Protein AF-A0A3R5Q2E9-F1 (afdb_monomer_lite)

InterPro domains:
  IPR008979 Galactose-binding-like domain superfamily [SSF49785] (44-110)

Secondary structure (DSSP, 8-state):
-HHHHHHHHHHHHHHHHHHHHHHHHHHHTTSSS-SS-SS------STT-EEEES--SSSSGGG-GGGGSSS-TT------S-SS--EEEE-SS-------------SS----

Organism: Mytilus galloprovincialis (NCBI:txid29158)

pLDDT: mean 82.51, std 17.8, range [41.72, 98.62]

Radius of gyration: 20.81 Å; chains: 1; bounding box: 46×51×49 Å

Foldseek 3Di:
DVVVVVVVVVVVVVVVVVVVVVVVVVVPPPPPPDPDDPDPPPDDQQAPFDKQKPAFCDPDPQAGLNQQRPPDLVGHHDHHDDDDIDMDGDSVDDDPDPDDDGRDDDPDDPDD

Sequence (112 aa):
MKEALHEFKENLTITLESLKAKNKKNYEDKDKDNANNNNRVIKEVARGKISKQSTQYSPSTHYISGNANDGNFNTISATKDEPLPFWEVDLGHEFKIKQIEIFVRRDCCGKK

Structure (mmCIF, N/CA/C/O backbone):
data_AF-A0A3R5Q2E9-F1
#
_entry.id   AF-A0A3R5Q2E9-F1
#
loop_
_atom_site.group_PDB
_atom_site.id
_atom_site.type_symbol
_atom_site.label_atom_id
_atom_site.label_alt_id
_atom_site.label_comp_id
_atom_site.label_asym_id
_atom_site.label_entity_id
_atom_site.label_seq_id
_atom_site.pdbx_PDB_ins_code
_atom_site.Cartn_x
_atom_site.Cartn_y
_atom_site.Cartn_z
_atom_site.occupancy
_atom_site.B_iso_or_equiv
_atom_site.auth_seq_id
_atom_site.auth_comp_id
_atom_site.auth_asym_id
_atom_site.auth_atom_id
_atom_site.pdbx_PDB_model_num
ATOM 1 N N . MET A 1 1 ? 17.645 36.926 28.588 1.00 62.47 1 MET A N 1
ATOM 2 C CA . MET A 1 1 ? 17.827 35.867 27.558 1.00 62.47 1 MET A CA 1
ATOM 3 C C . MET A 1 1 ? 17.335 34.486 27.994 1.00 62.47 1 MET A C 1
ATOM 5 O O . MET A 1 1 ? 16.671 33.848 27.192 1.00 62.47 1 MET A O 1
ATOM 9 N N . LYS A 1 2 ? 17.617 34.005 29.218 1.00 69.50 2 LYS A N 1
ATOM 10 C CA . LYS A 1 2 ? 17.143 32.679 29.678 1.00 69.50 2 LYS A CA 1
ATOM 11 C C . LYS A 1 2 ? 15.610 32.568 29.789 1.00 69.50 2 LYS A C 1
ATOM 13 O O . LYS A 1 2 ? 15.065 31.526 29.455 1.00 69.50 2 LYS A O 1
ATOM 18 N N . GLU A 1 3 ? 14.933 33.647 30.176 1.00 73.25 3 GLU A N 1
ATOM 19 C CA . GLU A 1 3 ? 13.466 33.694 30.321 1.00 73.25 3 GLU A CA 1
ATOM 20 C C . GLU A 1 3 ? 12.734 33.586 28.976 1.00 73.25 3 GLU A C 1
ATOM 22 O O . GLU A 1 3 ? 11.853 32.748 28.828 1.00 73.25 3 GLU A O 1
ATOM 27 N N . ALA A 1 4 ? 13.185 34.319 27.953 1.00 70.50 4 ALA A N 1
ATOM 28 C CA . ALA A 1 4 ? 12.608 34.245 26.607 1.00 70.50 4 ALA A CA 1
ATOM 29 C C . ALA A 1 4 ? 12.750 32.846 25.969 1.00 70.50 4 ALA A C 1
ATOM 31 O O . ALA A 1 4 ? 11.869 32.388 25.246 1.00 70.50 4 ALA A O 1
ATOM 32 N N . LEU A 1 5 ? 13.848 32.132 26.256 1.00 72.94 5 LEU A N 1
ATOM 33 C CA . LEU A 1 5 ? 14.041 30.758 25.779 1.00 72.94 5 LEU A CA 1
ATOM 34 C C . LEU A 1 5 ? 13.143 29.753 26.519 1.00 72.94 5 LEU A C 1
ATOM 36 O O . LEU A 1 5 ? 12.727 28.758 25.928 1.00 72.94 5 LEU A O 1
ATOM 40 N N . HIS A 1 6 ? 12.859 29.996 27.800 1.00 80.00 6 HIS A N 1
ATOM 41 C CA . HIS A 1 6 ? 11.932 29.181 28.582 1.00 80.00 6 HIS A CA 1
ATOM 42 C C . HIS A 1 6 ? 10.499 29.338 28.060 1.00 80.00 6 HIS A C 1
ATOM 44 O O . HIS A 1 6 ? 9.843 28.348 27.752 1.00 80.00 6 HIS A O 1
ATOM 50 N N . GLU A 1 7 ? 10.060 30.579 27.852 1.00 82.88 7 GLU A N 1
ATOM 51 C CA . GLU A 1 7 ? 8.740 30.897 27.301 1.00 82.88 7 GLU A CA 1
ATOM 52 C C . GLU A 1 7 ? 8.534 30.302 25.899 1.00 82.88 7 GLU A C 1
ATOM 54 O O . GLU A 1 7 ? 7.492 29.715 25.611 1.00 82.88 7 GLU A O 1
ATOM 59 N N . PHE A 1 8 ? 9.556 30.357 25.038 1.00 83.88 8 PHE A N 1
ATOM 60 C CA . PHE A 1 8 ? 9.483 29.751 23.708 1.00 83.88 8 PHE A CA 1
ATOM 61 C C . PHE A 1 8 ? 9.284 28.226 23.758 1.00 83.88 8 PHE A C 1
ATOM 63 O O . PHE A 1 8 ? 8.492 27.680 22.989 1.00 83.88 8 PHE A O 1
ATOM 70 N N . LYS A 1 9 ? 9.968 27.526 24.673 1.00 80.31 9 LYS A N 1
ATOM 71 C CA . LYS A 1 9 ? 9.830 26.068 24.838 1.00 80.31 9 LYS A CA 1
ATOM 72 C C . LYS A 1 9 ? 8.464 25.670 25.396 1.00 80.31 9 LYS A C 1
ATOM 74 O O . LYS A 1 9 ? 7.881 24.694 24.920 1.00 80.31 9 LYS A O 1
ATOM 79 N N . GLU A 1 10 ? 7.951 26.429 26.359 1.00 82.69 10 GLU A N 1
ATOM 80 C CA . GLU A 1 10 ? 6.609 26.227 26.918 1.00 82.69 10 GLU A CA 1
ATOM 81 C C . GLU A 1 10 ? 5.535 26.401 25.835 1.00 82.69 10 GLU A C 1
ATOM 83 O O . GLU A 1 10 ? 4.716 25.507 25.615 1.00 82.69 10 GLU A O 1
ATOM 88 N N . ASN A 1 11 ? 5.617 27.477 25.046 1.00 76.81 11 ASN A N 1
ATOM 89 C CA . ASN A 1 11 ? 4.679 27.735 23.949 1.00 76.81 11 ASN A CA 1
ATOM 90 C C . ASN A 1 11 ? 4.700 26.629 22.879 1.00 76.81 11 ASN A C 1
ATOM 92 O O . ASN A 1 11 ? 3.646 26.218 22.376 1.00 76.81 11 ASN A O 1
ATOM 96 N N . LEU A 1 12 ? 5.884 26.097 22.552 1.00 79.06 12 LEU A N 1
ATOM 97 C CA . LEU A 1 12 ? 6.018 24.982 21.612 1.00 79.06 12 LEU A CA 1
ATOM 98 C C . LEU A 1 12 ? 5.362 23.700 22.153 1.00 79.06 12 LEU A C 1
ATOM 100 O O . LEU A 1 12 ? 4.666 22.995 21.420 1.00 79.06 12 LEU A O 1
ATOM 104 N N . THR A 1 13 ? 5.553 23.423 23.444 1.00 80.69 13 THR A N 1
ATOM 105 C CA . THR A 1 13 ? 5.016 22.234 24.121 1.00 80.69 13 THR A CA 1
ATOM 106 C C . THR A 1 13 ? 3.491 22.284 24.189 1.00 80.69 13 THR A C 1
ATOM 108 O O . THR A 1 13 ? 2.825 21.332 23.780 1.00 80.69 13 THR A O 1
ATOM 111 N N . ILE A 1 14 ? 2.925 23.430 24.585 1.00 74.44 14 ILE A N 1
ATOM 112 C CA . ILE A 1 14 ? 1.473 23.665 24.609 1.00 74.44 14 ILE A CA 1
ATOM 113 C C . ILE A 1 14 ? 0.866 23.465 23.212 1.00 74.44 14 ILE A C 1
ATOM 115 O O . ILE A 1 14 ? -0.191 22.841 23.066 1.00 74.44 14 ILE A O 1
ATOM 119 N N . THR A 1 15 ? 1.546 23.940 22.166 1.00 78.69 15 THR A N 1
ATOM 120 C CA . THR A 1 15 ? 1.083 23.792 20.779 1.00 78.69 15 THR A CA 1
ATOM 121 C C . THR A 1 15 ? 1.049 22.324 20.346 1.00 78.69 15 THR A C 1
ATOM 123 O O . THR A 1 15 ? 0.065 21.880 19.751 1.00 78.69 15 THR A O 1
ATOM 126 N N . LEU A 1 16 ? 2.079 21.542 20.681 1.00 74.31 16 LEU A N 1
ATOM 127 C CA . LEU A 1 16 ? 2.137 20.114 20.355 1.00 74.31 16 LEU A CA 1
ATOM 128 C C . LEU A 1 16 ? 1.056 19.307 21.080 1.00 74.31 16 LEU A C 1
ATOM 130 O O . LEU A 1 16 ? 0.387 18.489 20.448 1.00 74.31 16 LEU A O 1
ATOM 134 N N . GLU A 1 17 ? 0.833 19.557 22.370 1.00 85.19 17 GLU A N 1
ATOM 135 C CA . GLU A 1 17 ? -0.235 18.889 23.127 1.00 85.19 17 GLU A CA 1
ATOM 136 C C . GLU A 1 17 ? -1.627 19.247 22.585 1.00 85.19 17 GLU A C 1
ATOM 138 O O . GLU A 1 17 ? -2.487 18.377 22.425 1.00 85.19 17 GLU A O 1
ATOM 143 N N . SER A 1 18 ? -1.824 20.501 22.171 1.00 70.19 18 SER A N 1
ATOM 144 C CA . SER A 1 18 ? -3.060 20.950 21.519 1.00 70.19 18 SER A CA 1
ATOM 145 C C . SER A 1 18 ? -3.308 20.246 20.178 1.00 70.19 18 SER A C 1
ATOM 147 O O . SER A 1 18 ? -4.451 19.914 19.849 1.00 70.19 18 SER A O 1
ATOM 149 N N . LEU A 1 19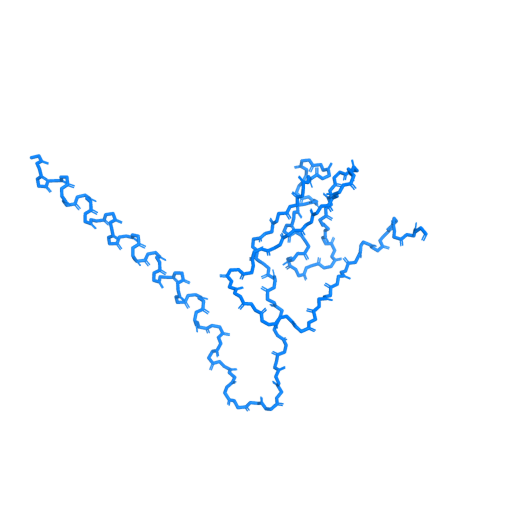 ? -2.253 19.989 19.397 1.00 71.06 19 LEU A N 1
ATOM 150 C CA . LEU A 1 19 ? -2.332 19.245 18.136 1.00 71.06 19 LEU A CA 1
ATOM 151 C C . LEU A 1 19 ? -2.615 17.753 18.369 1.00 71.06 19 LEU A C 1
ATOM 153 O O . LEU A 1 19 ? -3.469 17.183 17.685 1.00 71.06 19 LEU A O 1
ATOM 157 N N . LYS A 1 20 ? -1.983 17.133 19.375 1.00 75.38 20 LYS A N 1
ATOM 158 C CA . LYS A 1 20 ? -2.275 15.749 19.787 1.00 75.38 20 LYS A CA 1
ATOM 159 C C . LYS A 1 20 ? -3.732 15.593 20.234 1.00 75.38 20 LYS A C 1
ATOM 161 O O . LYS A 1 20 ? -4.407 14.661 19.800 1.00 75.38 20 LYS A O 1
ATOM 166 N N . ALA A 1 21 ? -4.248 16.527 21.035 1.00 69.88 21 ALA A N 1
ATOM 167 C CA . ALA A 1 21 ? -5.629 16.503 21.518 1.00 69.88 21 ALA A CA 1
ATOM 168 C C . ALA A 1 21 ? -6.661 16.685 20.389 1.00 69.88 21 ALA A C 1
ATOM 170 O O . ALA A 1 21 ? -7.679 15.989 20.366 1.00 69.88 21 ALA A O 1
ATOM 171 N N . LYS A 1 22 ? -6.394 17.576 19.423 1.00 64.31 22 LYS A N 1
ATOM 172 C CA . LYS A 1 22 ? -7.241 17.746 18.228 1.00 64.31 22 LYS A CA 1
ATOM 173 C C . LYS A 1 22 ? -7.272 16.480 17.367 1.00 64.31 22 LYS A C 1
ATOM 175 O O . LYS A 1 22 ? -8.348 16.066 16.941 1.00 64.31 22 LYS A O 1
ATOM 180 N N . ASN A 1 23 ? -6.128 15.821 17.180 1.00 60.81 23 ASN A N 1
ATOM 181 C CA . ASN A 1 23 ? -6.064 14.553 16.449 1.00 60.81 23 ASN A CA 1
ATOM 182 C C . ASN A 1 23 ? -6.775 13.408 17.189 1.00 60.81 23 ASN A C 1
ATOM 184 O O . ASN A 1 23 ? -7.440 12.598 16.547 1.00 60.81 23 ASN A O 1
ATOM 188 N N . LYS A 1 24 ? -6.708 13.377 18.526 1.00 60.97 24 LYS A N 1
ATOM 189 C CA . LYS A 1 24 ? -7.420 12.396 19.358 1.00 60.97 24 LYS A CA 1
ATOM 190 C C . LYS A 1 24 ? -8.944 12.553 19.272 1.00 60.97 24 LYS A C 1
ATOM 192 O O . LYS A 1 24 ? -9.641 11.567 19.052 1.00 60.97 24 LYS A O 1
ATOM 197 N N . LYS A 1 25 ? -9.467 13.785 19.342 1.00 53.69 25 LYS A N 1
ATOM 198 C CA . LYS A 1 25 ? -10.914 14.044 19.190 1.00 53.69 25 LYS A CA 1
ATOM 199 C C . LYS A 1 25 ? -11.455 13.651 17.811 1.00 53.69 25 LYS A C 1
ATOM 201 O O . LYS A 1 25 ? -1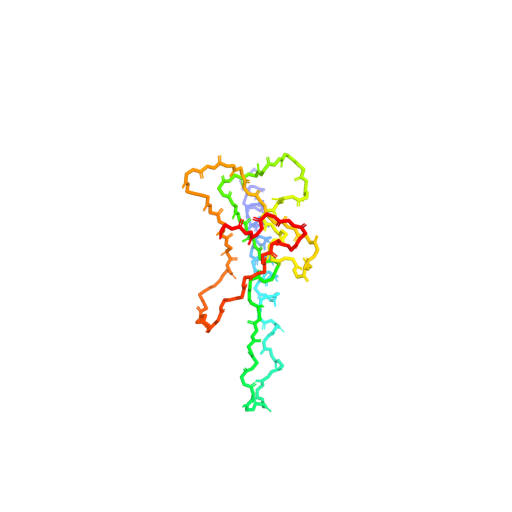2.538 13.084 17.732 1.00 53.69 25 LYS A O 1
ATOM 206 N N . ASN A 1 26 ? -10.683 13.861 16.741 1.00 50.41 26 ASN A N 1
ATOM 207 C CA . ASN A 1 26 ? -11.063 13.406 15.396 1.00 50.41 26 ASN A CA 1
ATOM 208 C C . ASN A 1 26 ? -11.142 11.871 15.269 1.00 50.41 26 ASN A C 1
ATOM 210 O O . ASN A 1 26 ? -11.800 11.373 14.352 1.00 50.41 26 ASN A O 1
ATOM 214 N N . TYR A 1 27 ? -10.487 11.132 16.170 1.00 41.72 27 TYR A N 1
ATOM 215 C CA . TYR A 1 27 ? -10.526 9.671 16.227 1.00 41.72 27 TYR A CA 1
ATOM 216 C C . TYR A 1 27 ? -11.655 9.135 17.119 1.00 41.72 27 TYR A C 1
ATOM 218 O O . TYR A 1 27 ? -12.288 8.149 16.755 1.00 41.72 27 TYR A O 1
ATOM 226 N N . GLU A 1 28 ? -11.942 9.788 18.249 1.00 48.81 28 GLU A N 1
ATOM 227 C CA . GLU A 1 28 ? -12.905 9.301 19.252 1.00 48.81 28 GLU A CA 1
ATOM 228 C C . GLU A 1 28 ? -14.382 9.643 18.951 1.00 48.81 28 GLU A C 1
ATOM 230 O O . GLU A 1 28 ? -15.274 9.001 19.505 1.00 48.81 28 GLU A O 1
ATOM 235 N N . ASP A 1 29 ? -14.685 10.600 18.063 1.00 49.12 29 ASP A N 1
ATOM 236 C CA . ASP A 1 29 ? -16.080 10.998 17.767 1.00 49.12 29 ASP A CA 1
ATOM 237 C C . ASP A 1 29 ? -16.764 10.217 16.626 1.00 49.12 29 ASP A C 1
ATOM 239 O O . ASP A 1 29 ? -17.952 10.412 16.388 1.00 49.12 29 ASP A O 1
ATOM 243 N N . LYS A 1 30 ? -16.086 9.282 15.940 1.00 48.97 30 LYS A N 1
ATOM 244 C CA . LYS A 1 30 ? -16.715 8.480 14.859 1.00 48.97 30 LYS A CA 1
ATOM 245 C C . LYS A 1 30 ? -17.377 7.171 15.311 1.00 48.97 30 LYS A C 1
ATOM 247 O O . LYS A 1 30 ? -17.864 6.438 14.451 1.00 48.97 30 LYS A O 1
ATOM 252 N N . ASP A 1 31 ? -17.394 6.882 16.613 1.00 53.38 31 ASP A N 1
ATOM 253 C CA . ASP A 1 31 ? -17.920 5.623 17.170 1.00 53.38 31 ASP A CA 1
ATOM 254 C C . ASP A 1 31 ? -19.029 5.823 18.235 1.00 53.38 31 ASP A C 1
ATOM 256 O O . ASP A 1 31 ? -19.447 4.857 18.871 1.00 53.38 31 ASP A O 1
ATOM 260 N N . LYS A 1 32 ? -19.556 7.046 18.430 1.00 48.00 32 LYS A N 1
ATOM 261 C CA . LYS A 1 32 ? -20.617 7.315 19.432 1.00 48.00 32 LYS A CA 1
ATOM 262 C C . LYS A 1 32 ? -22.052 7.030 18.970 1.00 48.00 32 LYS A C 1
ATOM 264 O O . LYS A 1 32 ? -22.946 6.978 19.810 1.00 48.00 32 LYS A O 1
ATOM 269 N N . ASP A 1 33 ? -22.262 6.724 17.692 1.00 44.91 33 ASP A N 1
ATOM 270 C CA . ASP A 1 33 ? -23.592 6.453 17.133 1.00 44.91 33 ASP A CA 1
ATOM 271 C C . ASP A 1 33 ? -23.836 4.956 16.868 1.00 44.91 33 ASP A C 1
ATOM 273 O O . ASP A 1 33 ? -24.273 4.597 15.780 1.00 44.91 33 ASP A O 1
ATOM 277 N N . ASN A 1 34 ? -23.547 4.038 17.805 1.00 47.22 34 ASN A N 1
ATOM 278 C CA . ASN A 1 34 ? -24.111 2.679 17.690 1.00 47.22 34 ASN A CA 1
ATOM 279 C C . ASN A 1 34 ? -24.119 1.843 18.983 1.00 47.22 34 ASN A C 1
ATOM 281 O O . ASN A 1 34 ? -23.573 0.741 19.024 1.00 47.22 34 ASN A O 1
ATOM 285 N N . ALA A 1 35 ? -24.752 2.331 20.050 1.00 44.72 35 ALA A N 1
ATOM 286 C CA . ALA A 1 35 ? -24.936 1.518 21.256 1.00 44.72 35 ALA A CA 1
ATOM 287 C C . ALA A 1 35 ? -26.170 0.588 21.209 1.00 44.72 35 ALA A C 1
ATOM 289 O O . ALA A 1 35 ? -26.313 -0.227 22.109 1.00 44.72 35 ALA A O 1
ATOM 290 N N . ASN A 1 36 ? -27.044 0.659 20.190 1.00 48.28 36 ASN A N 1
ATOM 291 C CA . ASN A 1 36 ? -28.336 -0.054 20.186 1.00 48.28 36 ASN A CA 1
ATOM 292 C C . ASN A 1 36 ? -28.757 -0.626 18.816 1.00 48.28 36 ASN A C 1
ATOM 294 O O . ASN A 1 36 ? -29.909 -0.487 18.417 1.00 48.28 36 ASN A O 1
ATOM 298 N N . ASN A 1 37 ? -27.871 -1.314 18.094 1.00 44.59 37 ASN A N 1
ATOM 299 C CA . ASN A 1 37 ? -28.311 -2.214 17.024 1.00 44.59 37 ASN A CA 1
ATOM 300 C C . ASN A 1 37 ? -27.549 -3.537 17.077 1.00 44.59 37 ASN A C 1
ATOM 302 O O . ASN A 1 37 ? -26.330 -3.581 16.928 1.00 44.59 37 ASN A O 1
ATOM 306 N N . ASN A 1 38 ? -28.296 -4.640 17.180 1.00 46.75 38 ASN A N 1
ATOM 307 C CA . ASN A 1 38 ? -27.820 -6.028 17.070 1.00 46.75 38 ASN A CA 1
ATOM 308 C C . ASN A 1 38 ? -27.255 -6.379 15.674 1.00 46.75 38 ASN A C 1
ATOM 310 O O . ASN A 1 38 ? -27.102 -7.545 15.325 1.00 46.75 38 ASN A O 1
ATOM 314 N N . ASN A 1 39 ? -26.927 -5.369 14.873 1.00 51.00 39 ASN A N 1
ATOM 315 C CA . ASN A 1 39 ? -26.261 -5.476 13.596 1.00 51.00 39 ASN A CA 1
ATOM 316 C C . ASN A 1 39 ? -24.848 -4.919 13.788 1.00 51.00 39 ASN A C 1
ATOM 318 O O . ASN A 1 39 ? -24.648 -3.705 13.806 1.00 51.00 39 ASN A O 1
ATOM 322 N N . ARG A 1 40 ? -23.863 -5.799 14.014 1.00 61.97 40 ARG A N 1
ATOM 323 C CA . ARG A 1 40 ? -22.449 -5.401 14.095 1.00 61.97 40 ARG A CA 1
ATOM 324 C C . ARG A 1 40 ? -22.054 -4.792 12.751 1.00 61.97 40 ARG A C 1
ATOM 326 O O . ARG A 1 40 ? -21.669 -5.530 11.849 1.00 61.97 40 ARG A O 1
ATOM 333 N N . VAL A 1 41 ? -22.151 -3.470 12.636 1.00 71.88 41 VAL A N 1
ATOM 334 C CA . VAL A 1 41 ? -21.750 -2.714 11.448 1.00 71.88 41 VAL A CA 1
ATOM 335 C C . VAL A 1 41 ? -20.298 -3.070 11.142 1.00 71.88 41 VAL A C 1
ATOM 337 O O . VAL A 1 41 ? -19.396 -2.774 11.927 1.00 71.88 41 VAL A O 1
ATOM 340 N N . ILE A 1 42 ? -20.075 -3.777 10.033 1.00 80.19 42 ILE A N 1
ATOM 341 C CA . ILE A 1 42 ? -18.732 -3.969 9.492 1.00 80.19 42 ILE A CA 1
ATOM 342 C C . ILE A 1 42 ? -18.331 -2.611 8.925 1.00 80.19 42 ILE A C 1
ATOM 344 O O . ILE A 1 42 ? -18.950 -2.110 7.989 1.00 80.19 42 ILE A O 1
ATOM 348 N N . LYS A 1 43 ? -17.346 -1.986 9.564 1.00 89.56 43 LYS A N 1
ATOM 349 C CA . LYS A 1 43 ? -16.803 -0.692 9.162 1.00 89.56 43 LYS A CA 1
ATOM 350 C C . LYS A 1 43 ? -15.577 -0.941 8.303 1.00 89.56 43 LYS A C 1
ATOM 352 O O . LYS A 1 43 ? -14.694 -1.696 8.703 1.00 89.56 43 LYS A O 1
ATOM 357 N N . GLU A 1 44 ? -15.529 -0.289 7.152 1.00 94.50 44 GLU A N 1
ATOM 358 C CA . GLU A 1 44 ? -14.333 -0.275 6.321 1.00 94.50 44 GLU A CA 1
ATOM 359 C C . GLU A 1 44 ? -13.300 0.680 6.939 1.00 94.50 44 GLU A C 1
ATOM 361 O O . GLU A 1 44 ? -13.561 1.877 7.083 1.00 94.50 44 GLU A O 1
ATOM 366 N N . VAL A 1 45 ? -12.161 0.134 7.378 1.00 95.56 45 VAL A N 1
ATOM 367 C CA . VAL A 1 45 ? -11.178 0.837 8.227 1.00 95.56 45 VAL A CA 1
ATOM 368 C C . VAL A 1 45 ? -9.922 1.299 7.487 1.00 95.56 45 VAL A C 1
ATOM 370 O O . VAL A 1 45 ? -9.196 2.137 8.023 1.00 95.56 45 VAL A O 1
ATOM 373 N N . ALA A 1 46 ? -9.673 0.815 6.268 1.00 97.12 46 ALA A N 1
ATOM 374 C CA . ALA A 1 46 ? -8.542 1.219 5.436 1.00 97.12 46 ALA A CA 1
ATOM 375 C C . ALA A 1 46 ? -8.837 2.469 4.589 1.00 97.12 46 ALA A C 1
ATOM 377 O O . ALA A 1 46 ? -7.900 3.139 4.147 1.00 97.12 46 ALA A O 1
ATOM 378 N N . ARG A 1 47 ? -10.110 2.832 4.377 1.00 97.12 47 ARG A N 1
ATOM 379 C CA . ARG A 1 47 ? -10.483 3.993 3.550 1.00 97.12 47 ARG A CA 1
ATOM 380 C C . ARG A 1 47 ? -9.813 5.297 4.002 1.00 97.12 47 ARG A C 1
ATOM 382 O O . ARG A 1 47 ? -9.969 5.731 5.144 1.00 97.12 47 ARG A O 1
ATOM 389 N N . GLY A 1 48 ? -9.106 5.942 3.074 1.00 96.88 48 GLY A N 1
ATOM 390 C CA . GLY A 1 48 ? -8.422 7.226 3.253 1.00 96.88 48 GLY A CA 1
ATOM 391 C C . GLY A 1 48 ? -7.222 7.190 4.204 1.00 96.88 48 GLY A C 1
ATOM 392 O O . GLY A 1 48 ? -6.694 8.242 4.558 1.00 96.88 48 GLY A O 1
ATOM 393 N N . LYS A 1 49 ? -6.805 6.004 4.657 1.00 97.44 49 LYS A N 1
ATOM 394 C CA . LYS A 1 49 ? -5.621 5.827 5.500 1.00 97.44 49 LYS A CA 1
ATOM 395 C C . LYS A 1 49 ? -4.333 5.990 4.701 1.00 97.44 49 LYS A C 1
ATOM 397 O O . LYS A 1 49 ? -4.326 5.879 3.476 1.00 97.44 49 LYS A O 1
ATOM 402 N N . ILE A 1 50 ? -3.236 6.245 5.408 1.00 97.81 50 ILE A N 1
ATOM 403 C CA . ILE A 1 50 ? -1.921 6.382 4.783 1.00 97.81 50 ILE A CA 1
ATOM 404 C C . ILE A 1 50 ? -1.518 5.022 4.219 1.00 97.81 50 ILE A C 1
ATOM 406 O O . ILE A 1 50 ? -1.471 4.037 4.949 1.00 97.81 50 ILE A O 1
ATOM 410 N N . SER A 1 51 ? -1.210 4.981 2.929 1.00 98.31 51 SER A N 1
ATOM 411 C CA . SER A 1 51 ? -0.768 3.772 2.244 1.00 98.31 51 SER A CA 1
ATOM 412 C C . SER A 1 51 ? 0.541 3.998 1.502 1.00 98.31 51 SER A C 1
ATOM 414 O O . SER A 1 51 ? 0.876 5.119 1.101 1.00 98.31 51 SER A O 1
ATOM 416 N N . LYS A 1 52 ? 1.299 2.923 1.308 1.00 98.12 52 LYS A N 1
ATOM 417 C CA . LYS A 1 52 ? 2.564 2.900 0.572 1.00 98.12 52 LYS A CA 1
ATOM 418 C C . LYS A 1 52 ? 2.597 1.684 -0.340 1.00 98.12 52 LYS A C 1
ATOM 420 O O . LYS A 1 52 ? 1.904 0.703 -0.109 1.00 98.12 52 LYS A O 1
ATOM 425 N N . GLN A 1 53 ? 3.420 1.757 -1.373 1.00 98.62 53 GLN A N 1
ATOM 426 C CA . GLN A 1 53 ? 3.708 0.635 -2.259 1.00 98.62 53 GLN A CA 1
ATOM 427 C C . GLN A 1 53 ? 5.213 0.557 -2.506 1.00 98.62 53 GLN A C 1
ATOM 429 O O . GLN A 1 53 ? 5.898 1.576 -2.383 1.00 98.62 53 GLN A O 1
ATOM 434 N N . SER A 1 54 ? 5.714 -0.633 -2.834 1.00 98.50 54 SER A N 1
ATOM 435 C CA . SER A 1 54 ? 7.139 -0.901 -3.088 1.00 98.50 54 SER A CA 1
ATOM 436 C C . SER A 1 54 ? 7.739 0.077 -4.092 1.00 98.50 54 SER A C 1
ATOM 438 O O . SER A 1 54 ? 8.768 0.704 -3.843 1.00 98.50 54 SER A O 1
ATOM 440 N N . THR A 1 55 ? 7.050 0.248 -5.215 1.00 98.12 55 THR A N 1
ATOM 441 C CA . THR A 1 55 ? 7.391 1.196 -6.269 1.00 98.12 55 THR A CA 1
ATOM 442 C C . THR A 1 55 ? 6.128 1.808 -6.849 1.00 98.12 55 THR A C 1
ATOM 444 O O . THR A 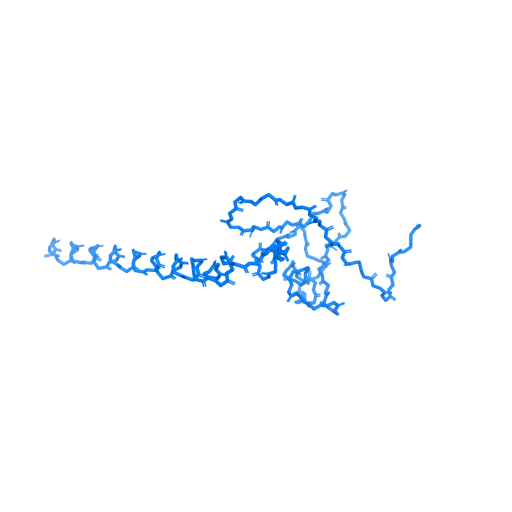1 55 ? 5.035 1.274 -6.699 1.00 98.12 55 THR A O 1
ATOM 447 N N . GLN A 1 56 ? 6.273 2.933 -7.546 1.00 97.88 56 GLN A N 1
ATOM 448 C CA . GLN A 1 56 ? 5.191 3.520 -8.328 1.00 97.88 56 GLN A CA 1
ATOM 449 C C . GLN A 1 56 ? 5.442 3.288 -9.815 1.00 97.88 56 GLN A C 1
ATOM 451 O O . GLN A 1 56 ? 6.531 3.599 -10.310 1.00 97.88 56 GLN A O 1
ATOM 456 N N . TYR A 1 57 ? 4.432 2.771 -10.521 1.00 96.69 57 TYR A N 1
ATOM 457 C CA . TYR A 1 57 ? 4.504 2.424 -11.945 1.00 96.69 57 TYR A CA 1
ATOM 458 C C . TYR A 1 57 ? 5.074 3.565 -12.800 1.00 96.69 57 TYR A C 1
ATOM 460 O O . TYR A 1 57 ? 5.961 3.361 -13.628 1.00 96.69 57 TYR A O 1
ATOM 468 N N . SER A 1 58 ? 4.611 4.793 -12.554 1.00 96.75 58 SER A N 1
ATOM 469 C CA . SER A 1 58 ? 5.139 6.011 -13.176 1.00 96.75 58 SER A CA 1
ATOM 470 C C . SER A 1 58 ? 5.051 7.201 -12.215 1.00 96.75 58 SER A C 1
ATOM 472 O O . SER A 1 58 ? 4.258 7.147 -11.280 1.00 96.75 58 SER A O 1
ATOM 474 N N . PRO A 1 59 ? 5.765 8.315 -12.451 1.00 94.44 59 PRO A N 1
ATOM 475 C CA . PRO A 1 59 ? 5.646 9.528 -11.630 1.00 94.44 59 PRO A CA 1
ATOM 476 C C . PRO A 1 59 ? 4.254 10.195 -11.641 1.00 94.44 59 PRO A C 1
ATOM 478 O O . PRO A 1 59 ? 4.049 11.182 -10.942 1.00 94.44 59 PRO A O 1
ATOM 481 N N . SER A 1 60 ? 3.300 9.690 -12.435 1.00 95.31 60 SER A N 1
ATOM 482 C CA . SER A 1 60 ? 1.922 10.188 -12.487 1.00 95.31 60 SER A CA 1
ATOM 483 C C . SER A 1 60 ? 1.151 9.898 -11.197 1.00 95.31 60 SER A C 1
ATOM 485 O O . SER A 1 60 ? 1.296 8.837 -10.591 1.00 95.31 60 SER A O 1
ATOM 487 N N . THR A 1 61 ? 0.240 10.802 -10.837 1.00 95.19 61 THR A N 1
ATOM 488 C CA . THR A 1 61 ? -0.717 10.619 -9.737 1.00 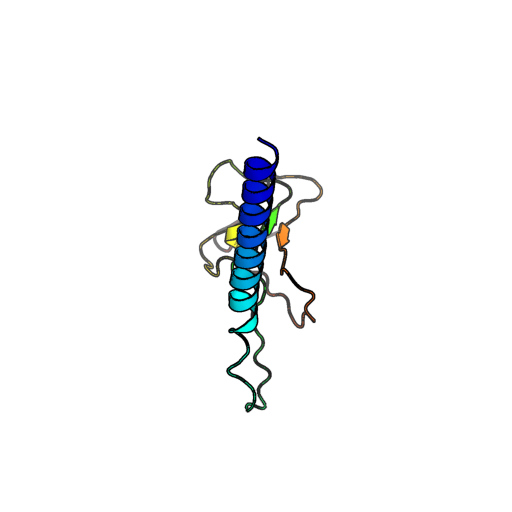95.19 61 THR A CA 1
ATOM 489 C C . THR A 1 61 ? -1.754 9.523 -10.010 1.00 95.19 61 THR A C 1
ATOM 491 O O . THR A 1 61 ? -2.439 9.084 -9.092 1.00 95.19 61 THR A O 1
ATOM 494 N N . HIS A 1 62 ? -1.860 9.024 -11.247 1.00 95.31 62 HIS A N 1
ATOM 495 C CA . HIS A 1 62 ? -2.829 7.987 -11.619 1.00 95.31 62 HIS A CA 1
ATOM 496 C C . HIS A 1 62 ? -2.571 6.615 -10.979 1.00 95.31 62 HIS A C 1
ATOM 498 O O . HIS A 1 62 ? -3.468 5.782 -11.012 1.00 95.31 62 HIS A O 1
ATOM 504 N N . TYR A 1 63 ? -1.377 6.371 -10.420 1.00 96.81 63 TYR A N 1
ATOM 505 C CA . TYR A 1 63 ? -0.953 5.050 -9.925 1.00 96.81 63 TYR A CA 1
ATOM 506 C C . TYR A 1 63 ? -0.441 5.061 -8.478 1.00 96.81 63 TYR A C 1
ATOM 508 O O . TYR A 1 63 ? 0.294 4.156 -8.076 1.00 96.81 63 TYR A O 1
ATOM 516 N N . ILE A 1 64 ? -0.765 6.104 -7.713 1.00 98.19 64 ILE A N 1
ATOM 517 C CA . ILE A 1 64 ? -0.308 6.262 -6.326 1.00 98.19 64 ILE A CA 1
ATOM 518 C C . ILE A 1 64 ? -0.985 5.245 -5.398 1.00 98.19 64 ILE A C 1
ATOM 520 O O . ILE A 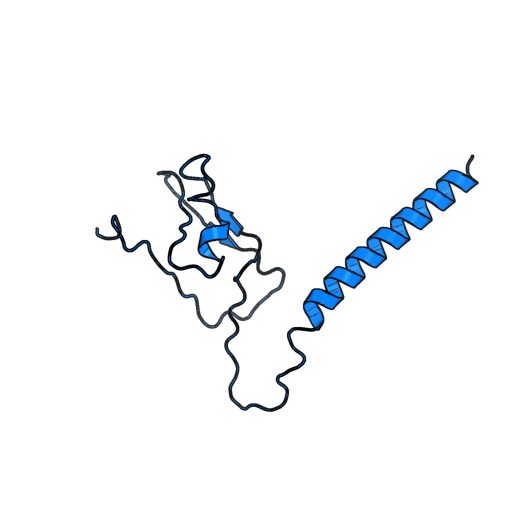1 64 ? -2.117 4.830 -5.644 1.00 98.19 64 ILE A O 1
ATOM 524 N N . SER A 1 65 ? -0.323 4.907 -4.288 1.00 98.19 65 SER A N 1
ATOM 525 C CA . SER A 1 65 ? -0.828 3.960 -3.278 1.00 98.19 65 SER A CA 1
ATOM 526 C C . SER A 1 65 ? -2.223 4.309 -2.756 1.00 98.19 65 SER A C 1
ATOM 528 O O . SER A 1 65 ? -3.053 3.416 -2.583 1.00 98.19 65 SER A O 1
ATOM 530 N N . GLY A 1 66 ? -2.496 5.600 -2.549 1.00 98.12 66 GLY A N 1
ATOM 531 C CA . GLY A 1 66 ? -3.772 6.099 -2.026 1.00 98.12 66 GLY A CA 1
ATOM 532 C C . GLY A 1 66 ? -4.990 5.733 -2.877 1.00 98.12 66 GLY A C 1
ATOM 533 O O . GLY A 1 66 ? -6.093 5.618 -2.351 1.00 98.12 66 GLY A O 1
ATOM 534 N N . ASN A 1 67 ? -4.797 5.483 -4.174 1.00 97.94 67 ASN A N 1
ATOM 535 C CA . ASN A 1 67 ? -5.889 5.125 -5.077 1.00 97.94 67 ASN A CA 1
ATOM 536 C C . ASN A 1 67 ? -6.497 3.751 -4.746 1.00 97.94 67 ASN A C 1
ATOM 538 O O . ASN A 1 67 ? -7.645 3.498 -5.076 1.00 97.94 67 ASN A O 1
ATOM 542 N N . ALA A 1 68 ? -5.764 2.851 -4.078 1.00 97.69 68 ALA A N 1
ATOM 543 C CA . ALA A 1 68 ? -6.309 1.548 -3.680 1.00 97.69 68 ALA A CA 1
ATOM 544 C C . ALA A 1 68 ? -7.281 1.633 -2.489 1.00 97.69 68 ALA A C 1
ATOM 546 O O . ALA A 1 68 ? -8.012 0.681 -2.221 1.00 97.69 68 ALA A O 1
ATOM 547 N N . ASN A 1 69 ? -7.288 2.751 -1.757 1.00 98.00 69 ASN A N 1
ATOM 548 C CA . ASN A 1 69 ? -8.105 2.934 -0.562 1.00 98.00 69 ASN A CA 1
ATOM 549 C C . ASN A 1 69 ? -8.830 4.292 -0.515 1.00 98.00 69 ASN A C 1
ATOM 551 O O . ASN A 1 69 ? -9.247 4.726 0.558 1.00 98.00 69 ASN A O 1
ATOM 555 N N . ASP A 1 70 ? -9.037 4.954 -1.654 1.00 96.88 70 ASP A N 1
ATOM 556 C CA . ASP A 1 70 ? -9.773 6.227 -1.752 1.00 96.88 70 ASP A CA 1
ATOM 557 C C . ASP A 1 70 ? -11.307 6.047 -1.824 1.00 96.88 70 ASP A C 1
ATOM 559 O O . ASP A 1 70 ? -12.064 6.990 -1.589 1.00 96.88 70 ASP A O 1
ATOM 563 N N . GLY A 1 71 ? -11.780 4.822 -2.084 1.00 95.50 71 GLY A N 1
ATOM 564 C CA . GLY A 1 71 ? -13.197 4.496 -2.250 1.00 95.50 71 GLY A CA 1
ATOM 565 C C . GLY A 1 71 ? -13.744 4.712 -3.667 1.00 95.50 71 GLY A C 1
ATOM 566 O O . GLY A 1 71 ? -14.961 4.649 -3.849 1.00 95.50 71 GLY A O 1
ATOM 567 N N . ASN A 1 72 ? -12.886 4.947 -4.661 1.00 95.12 72 ASN A N 1
ATOM 568 C CA . ASN A 1 72 ? -13.246 5.120 -6.061 1.00 95.12 72 ASN A CA 1
ATOM 569 C C . ASN A 1 72 ? -12.782 3.920 -6.902 1.00 95.12 72 ASN A C 1
ATOM 571 O O . ASN A 1 72 ? -11.609 3.753 -7.199 1.00 95.12 72 ASN A O 1
ATOM 575 N N . PHE A 1 73 ? -13.720 3.110 -7.394 1.00 91.94 73 PHE A N 1
ATOM 576 C CA . PHE A 1 73 ? -13.401 1.927 -8.212 1.00 91.94 73 PHE A CA 1
ATOM 577 C C . PHE A 1 73 ? -12.851 2.229 -9.619 1.00 91.94 73 PHE A C 1
ATOM 579 O O . PHE A 1 73 ? -12.624 1.296 -10.393 1.00 91.94 73 PHE A O 1
ATOM 586 N N . ASN A 1 74 ? -12.701 3.506 -9.980 1.00 91.88 74 ASN A N 1
ATOM 587 C CA . ASN A 1 74 ? -12.127 3.939 -11.254 1.00 91.88 74 ASN A CA 1
ATOM 588 C C . ASN A 1 74 ? -10.675 4.428 -11.123 1.00 91.88 74 ASN A C 1
ATOM 590 O O . ASN A 1 74 ? -10.045 4.708 -12.143 1.00 91.88 74 ASN A O 1
ATOM 594 N N . THR A 1 75 ? -10.142 4.557 -9.906 1.00 94.75 75 THR A N 1
ATOM 595 C CA . THR A 1 75 ? -8.727 4.858 -9.657 1.00 94.75 75 THR A CA 1
ATOM 596 C C . THR A 1 75 ? -7.971 3.565 -9.354 1.00 94.75 75 THR A C 1
ATOM 598 O O . THR A 1 75 ? -8.559 2.534 -9.026 1.00 94.75 75 THR A O 1
ATOM 601 N N . ILE A 1 76 ? -6.653 3.573 -9.572 1.00 94.81 76 ILE A N 1
ATOM 602 C CA . ILE A 1 76 ? -5.815 2.371 -9.481 1.00 94.81 76 ILE A CA 1
ATOM 603 C C . ILE A 1 76 ? -4.498 2.719 -8.784 1.00 94.81 76 ILE A C 1
ATOM 605 O O . ILE A 1 76 ? -3.918 3.773 -9.029 1.00 94.81 76 ILE A O 1
ATOM 609 N N . SER A 1 77 ? -4.008 1.815 -7.940 1.00 96.75 77 SER A N 1
ATOM 610 C CA . SER A 1 77 ? -2.613 1.787 -7.489 1.00 96.75 77 SER A CA 1
ATOM 611 C C . SER A 1 77 ? -1.837 0.800 -8.356 1.00 96.75 77 SER A C 1
ATOM 613 O O . SER A 1 77 ? -2.356 -0.275 -8.660 1.00 96.75 77 SER A O 1
ATOM 615 N N . ALA A 1 78 ? -0.611 1.132 -8.761 1.00 96.38 78 ALA A N 1
ATOM 616 C CA . ALA A 1 78 ? 0.219 0.201 -9.522 1.00 96.38 78 ALA A CA 1
ATOM 617 C C . ALA A 1 78 ? 1.708 0.363 -9.211 1.00 96.38 78 ALA A C 1
ATOM 619 O O . ALA A 1 78 ? 2.240 1.479 -9.200 1.00 96.38 78 ALA A O 1
ATOM 620 N N . THR A 1 79 ? 2.377 -0.775 -9.046 1.00 97.25 79 THR A N 1
ATOM 621 C CA . THR A 1 79 ? 3.831 -0.883 -8.942 1.00 97.25 79 THR A CA 1
ATOM 622 C C . THR A 1 79 ? 4.469 -0.990 -10.323 1.00 97.25 79 THR A C 1
ATOM 624 O O . THR A 1 79 ? 3.791 -1.171 -11.338 1.00 97.25 79 THR A O 1
ATOM 627 N N . LYS A 1 80 ? 5.797 -0.876 -10.380 1.00 96.75 80 LYS A N 1
ATOM 628 C CA . LYS A 1 80 ? 6.561 -1.352 -11.536 1.00 96.75 80 LYS A CA 1
ATOM 629 C C . LYS A 1 80 ? 6.557 -2.882 -11.564 1.00 96.75 80 LYS A C 1
ATOM 631 O O . LYS A 1 80 ? 6.137 -3.530 -10.604 1.00 96.75 80 LYS A O 1
ATOM 636 N N . ASP A 1 81 ? 7.034 -3.436 -12.672 1.00 95.44 81 ASP A N 1
ATOM 637 C CA . ASP A 1 81 ? 7.363 -4.856 -12.740 1.00 95.44 81 ASP A CA 1
ATOM 638 C C . ASP A 1 81 ? 8.621 -5.113 -11.898 1.00 95.44 81 ASP A C 1
ATOM 640 O O . ASP A 1 81 ? 9.703 -4.605 -12.204 1.00 95.44 81 ASP A O 1
ATOM 644 N N . GLU A 1 82 ? 8.449 -5.816 -10.782 1.00 96.25 82 GLU A N 1
ATOM 645 C CA . GLU A 1 82 ? 9.503 -6.132 -9.821 1.00 96.25 82 GLU A CA 1
ATOM 646 C C . GLU A 1 82 ? 9.226 -7.486 -9.140 1.00 96.25 82 GLU A C 1
ATOM 648 O O . GLU A 1 82 ? 8.082 -7.938 -9.142 1.00 96.25 82 GLU A O 1
ATOM 653 N N . PRO A 1 83 ? 10.233 -8.164 -8.552 1.00 96.38 83 PRO A N 1
ATOM 654 C CA . PRO A 1 83 ? 10.069 -9.544 -8.080 1.00 96.38 83 PRO A CA 1
ATOM 655 C C . PRO A 1 83 ? 9.068 -9.745 -6.932 1.00 96.38 83 PRO A C 1
ATOM 657 O O . PRO A 1 83 ? 8.447 -10.801 -6.846 1.00 96.38 83 PRO A O 1
ATOM 660 N N . LEU A 1 84 ? 8.939 -8.772 -6.026 1.00 97.19 84 LEU A N 1
ATOM 661 C CA . LEU A 1 84 ? 8.099 -8.857 -4.824 1.00 97.19 84 LEU A CA 1
ATOM 662 C C . LEU A 1 84 ? 7.368 -7.522 -4.599 1.00 97.19 84 LEU A C 1
ATOM 664 O O . LEU A 1 84 ? 7.688 -6.799 -3.652 1.00 97.19 84 LEU A O 1
ATOM 668 N N . PRO A 1 85 ? 6.426 -7.156 -5.487 1.00 97.44 85 PRO A N 1
ATOM 669 C CA . PRO A 1 85 ? 5.690 -5.912 -5.353 1.00 97.44 85 PRO A CA 1
ATOM 670 C C . PRO A 1 85 ? 4.793 -5.983 -4.117 1.00 97.44 85 PRO A C 1
ATOM 672 O O . PRO A 1 85 ? 4.178 -7.016 -3.842 1.00 97.44 85 PRO A O 1
ATOM 675 N N . PHE A 1 86 ? 4.691 -4.879 -3.380 1.00 98.25 86 PHE A N 1
ATOM 676 C CA . PHE A 1 86 ? 3.800 -4.794 -2.227 1.00 98.25 86 PHE A CA 1
ATOM 677 C C . PHE A 1 86 ? 3.006 -3.495 -2.220 1.00 98.25 86 PHE A C 1
ATOM 679 O O . PHE A 1 86 ? 3.440 -2.463 -2.732 1.00 98.25 86 PHE A O 1
ATOM 686 N N . TRP A 1 87 ? 1.850 -3.562 -1.569 1.00 98.25 87 TRP A N 1
ATOM 687 C CA . TRP A 1 87 ? 1.070 -2.418 -1.127 1.00 98.25 87 TRP A CA 1
ATOM 688 C C . TRP A 1 87 ? 0.721 -2.627 0.347 1.00 98.25 87 TRP A C 1
ATOM 690 O O . TRP A 1 87 ? 0.401 -3.741 0.760 1.00 98.25 87 TRP A O 1
ATOM 700 N N . GLU A 1 88 ? 0.799 -1.565 1.135 1.00 98.25 88 GLU A N 1
ATOM 701 C CA . GLU A 1 88 ? 0.567 -1.573 2.576 1.00 98.25 88 GLU A CA 1
ATOM 702 C C . GLU A 1 88 ? -0.266 -0.353 2.975 1.00 98.25 88 GLU A C 1
ATOM 704 O O . GLU A 1 88 ? -0.119 0.727 2.398 1.00 98.25 88 GLU A O 1
ATOM 709 N N . VAL A 1 89 ? -1.111 -0.512 3.995 1.00 98.31 89 VAL A N 1
ATOM 710 C CA . VAL A 1 89 ? -1.874 0.573 4.615 1.00 98.31 89 VAL A CA 1
ATOM 711 C C . VAL A 1 89 ? -1.677 0.584 6.123 1.00 98.31 89 VAL A C 1
ATOM 713 O O . VAL A 1 89 ? -1.837 -0.433 6.795 1.00 98.31 89 VAL A O 1
ATOM 716 N N . ASP A 1 90 ? -1.380 1.766 6.655 1.00 97.56 90 ASP A N 1
ATOM 717 C CA . ASP A 1 90 ? -1.343 2.030 8.086 1.00 97.56 90 ASP A CA 1
ATOM 718 C C . ASP A 1 90 ? -2.752 2.386 8.578 1.00 97.56 90 ASP A C 1
ATOM 720 O O . ASP A 1 90 ? -3.263 3.487 8.355 1.00 97.56 90 ASP A O 1
ATOM 724 N N . LEU A 1 91 ? -3.397 1.441 9.264 1.00 96.12 91 LEU A N 1
ATOM 725 C CA . LEU A 1 91 ? -4.741 1.626 9.817 1.00 96.12 91 LEU A CA 1
ATOM 726 C C . LEU A 1 91 ? -4.772 2.637 10.981 1.00 96.12 91 LEU A C 1
ATOM 728 O O . LEU A 1 91 ? -5.842 3.155 11.325 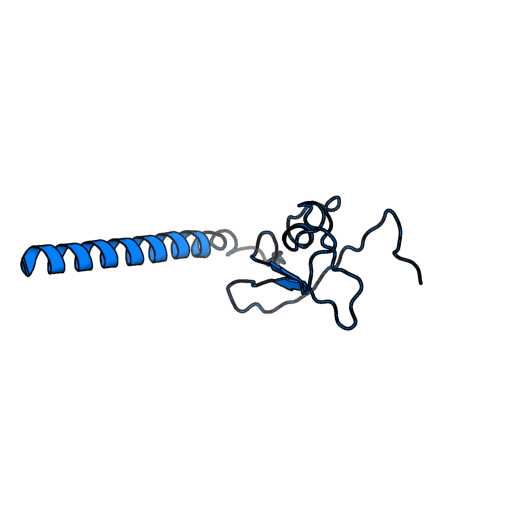1.00 96.12 91 LEU A O 1
ATOM 732 N N . GLY A 1 92 ? -3.613 2.935 11.575 1.00 94.94 92 GLY A N 1
ATOM 733 C CA . GLY A 1 92 ? -3.416 3.831 12.713 1.00 94.94 92 GLY A CA 1
ATOM 734 C C . GLY A 1 92 ? -3.716 3.215 14.083 1.00 94.94 92 GLY A C 1
ATOM 735 O O . GLY A 1 92 ? -3.343 3.803 15.093 1.00 94.94 92 GLY A O 1
ATOM 736 N N . HIS A 1 93 ? -4.367 2.049 14.131 1.00 93.19 93 HIS A N 1
ATOM 737 C CA . HIS A 1 93 ? -4.638 1.266 15.340 1.00 93.19 93 HIS A CA 1
ATOM 738 C C . HIS A 1 93 ? -4.712 -0.224 15.002 1.00 93.19 93 HIS A C 1
ATOM 740 O O . HIS A 1 93 ? -4.854 -0.608 13.841 1.00 93.19 93 HIS A O 1
ATOM 746 N N . GLU A 1 94 ? -4.659 -1.065 16.030 1.00 93.31 94 GLU A N 1
ATOM 747 C CA . GLU A 1 94 ? -4.919 -2.491 15.887 1.00 93.31 94 GLU A CA 1
ATOM 748 C C . GLU A 1 94 ? -6.421 -2.744 15.689 1.00 93.31 94 GLU A C 1
ATOM 750 O O . GLU A 1 94 ? -7.259 -2.259 16.452 1.00 93.31 94 GLU A O 1
ATOM 755 N N . PHE A 1 95 ? -6.765 -3.524 14.662 1.00 91.31 95 PHE A N 1
ATOM 756 C CA . PHE A 1 95 ? -8.139 -3.915 14.366 1.00 91.31 95 PHE A CA 1
ATOM 757 C C . PHE A 1 95 ? -8.255 -5.431 14.273 1.00 91.31 95 PHE A C 1
ATOM 759 O O . PHE A 1 95 ? -7.440 -6.102 13.641 1.00 91.31 95 PHE A O 1
ATOM 766 N N . LYS A 1 96 ? -9.355 -5.974 14.801 1.00 93.19 96 LYS A N 1
ATOM 767 C CA . LYS A 1 96 ? -9.769 -7.341 14.481 1.00 93.19 96 LYS A CA 1
ATOM 768 C C . LYS A 1 96 ? -10.398 -7.364 13.088 1.00 93.19 96 LYS A C 1
ATOM 770 O O . LYS A 1 96 ? -11.602 -7.145 12.941 1.00 93.19 96 LYS A O 1
ATOM 775 N N . ILE A 1 97 ? -9.578 -7.627 12.076 1.00 92.62 97 ILE A N 1
ATOM 776 C CA . ILE A 1 97 ? -10.021 -7.712 10.683 1.00 92.62 97 ILE A CA 1
ATOM 777 C C . ILE A 1 97 ? -10.915 -8.940 10.498 1.00 92.62 97 ILE A C 1
ATOM 779 O O . ILE A 1 97 ? -10.536 -10.060 10.833 1.00 92.62 97 ILE A O 1
ATOM 783 N N . LYS A 1 98 ? -12.128 -8.720 9.983 1.00 94.00 98 LYS A N 1
ATOM 784 C CA . LYS A 1 98 ? -13.076 -9.799 9.659 1.00 94.00 98 LYS A CA 1
ATOM 785 C C . LYS A 1 98 ? -13.011 -10.223 8.198 1.00 94.00 98 LYS A C 1
ATOM 787 O O . LYS A 1 98 ? -13.267 -11.382 7.899 1.00 94.00 98 LYS A O 1
ATOM 792 N N . GLN A 1 99 ? -12.728 -9.277 7.311 1.00 93.88 99 GLN A N 1
ATOM 793 C CA . GLN A 1 99 ? -12.749 -9.469 5.871 1.00 93.88 99 GLN A CA 1
ATOM 794 C C . GLN A 1 99 ? -11.809 -8.457 5.219 1.00 93.88 99 GLN A C 1
ATOM 796 O O . GLN A 1 99 ? -11.639 -7.352 5.731 1.00 93.88 99 GLN A O 1
ATOM 801 N N . ILE A 1 100 ? -11.219 -8.857 4.097 1.00 95.12 100 ILE A N 1
ATOM 802 C CA . ILE A 1 100 ? -10.454 -7.998 3.197 1.00 95.12 100 ILE A CA 1
ATOM 803 C C . ILE A 1 100 ? -11.089 -8.155 1.818 1.00 95.12 100 ILE A C 1
ATOM 805 O O . ILE A 1 100 ? -11.247 -9.278 1.338 1.00 95.12 100 ILE A O 1
ATOM 809 N N . GLU A 1 101 ? -11.470 -7.044 1.197 1.00 94.56 101 GLU A N 1
ATOM 810 C CA . GLU A 1 101 ? -11.988 -7.016 -0.171 1.00 94.56 101 GLU A CA 1
ATOM 811 C C . GLU A 1 101 ? -10.964 -6.342 -1.081 1.00 94.56 101 GLU A C 1
ATOM 813 O O . GLU A 1 101 ? -10.504 -5.238 -0.796 1.00 94.56 101 GLU A O 1
ATOM 818 N N . ILE A 1 102 ? -10.598 -7.012 -2.175 1.00 93.94 102 ILE A N 1
ATOM 819 C CA . ILE A 1 102 ? -9.623 -6.507 -3.145 1.00 93.94 102 ILE A CA 1
ATOM 820 C C . ILE A 1 102 ? -10.327 -6.326 -4.483 1.00 93.94 102 ILE A C 1
ATOM 822 O O . ILE A 1 102 ? -10.862 -7.278 -5.052 1.00 93.94 102 ILE A O 1
ATOM 826 N N . PHE A 1 103 ? -10.289 -5.102 -5.001 1.00 92.19 103 PHE A N 1
ATOM 827 C CA . PHE A 1 103 ? -10.856 -4.757 -6.298 1.00 92.19 103 PHE A CA 1
ATOM 828 C C . PHE A 1 103 ? -9.733 -4.648 -7.321 1.00 92.19 103 PHE A C 1
ATOM 830 O O . PHE A 1 103 ? -8.921 -3.726 -7.287 1.00 92.19 103 PHE A O 1
ATOM 837 N N . VAL A 1 104 ? -9.672 -5.625 -8.223 1.00 90.00 104 VAL A N 1
ATOM 838 C CA . VAL A 1 104 ? -8.666 -5.659 -9.287 1.00 90.00 104 VAL A CA 1
ATOM 839 C C . VAL A 1 104 ? -9.045 -4.728 -10.439 1.00 90.00 104 VAL A C 1
ATOM 841 O O . VAL A 1 104 ? -10.220 -4.434 -10.675 1.00 90.00 104 VAL A O 1
ATOM 844 N N . ARG A 1 105 ? -8.036 -4.302 -11.200 1.00 90.94 105 ARG A N 1
ATOM 845 C CA . ARG A 1 105 ? -8.210 -3.585 -12.466 1.00 90.94 105 ARG A CA 1
ATOM 846 C C . ARG A 1 105 ? -9.109 -4.387 -13.424 1.00 90.94 105 ARG A C 1
ATOM 848 O O . ARG A 1 105 ? -8.911 -5.588 -13.589 1.00 90.94 105 ARG A O 1
ATOM 855 N N . ARG A 1 106 ? -10.093 -3.731 -14.055 1.00 84.75 106 ARG A N 1
ATOM 856 C CA . ARG A 1 106 ? -11.139 -4.399 -14.866 1.00 84.75 106 ARG A CA 1
ATOM 857 C C . ARG A 1 106 ? -11.015 -4.200 -16.377 1.00 84.75 106 ARG A C 1
ATOM 859 O O . ARG A 1 106 ? -11.538 -5.009 -17.133 1.00 84.75 106 ARG A O 1
ATOM 866 N N . ASP A 1 107 ? -10.364 -3.132 -16.818 1.00 83.69 107 ASP A N 1
ATOM 867 C CA . ASP A 1 107 ? -10.270 -2.716 -18.224 1.00 83.69 107 ASP A CA 1
ATOM 868 C C . ASP A 1 107 ? -9.232 -3.510 -19.037 1.00 83.69 107 ASP A C 1
ATOM 870 O O . ASP A 1 107 ? -9.309 -3.546 -20.261 1.00 83.69 107 ASP A O 1
ATOM 874 N N . CYS A 1 108 ? -8.275 -4.176 -18.385 1.00 83.94 108 CYS A N 1
ATOM 875 C CA . CYS A 1 108 ? -7.314 -5.079 -19.022 1.00 83.94 108 CYS A CA 1
ATOM 876 C C . CYS A 1 108 ? -6.603 -5.953 -17.980 1.00 83.94 108 CYS A C 1
ATOM 878 O O . CYS A 1 108 ? -6.838 -5.825 -16.780 1.00 83.94 108 CYS A O 1
ATOM 880 N N . CYS A 1 109 ? -5.650 -6.771 -18.443 1.00 78.31 109 CYS A N 1
ATOM 881 C CA . CYS A 1 109 ? -4.488 -7.196 -17.651 1.00 78.31 109 CYS A CA 1
ATOM 882 C C . CYS A 1 109 ? -4.765 -8.130 -16.449 1.00 78.31 109 CYS A C 1
ATOM 884 O O . CYS A 1 109 ? -3.828 -8.562 -15.788 1.00 78.31 109 CYS A O 1
ATOM 886 N N . GLY A 1 110 ? -6.030 -8.486 -16.199 1.00 61.97 110 GLY A N 1
ATOM 887 C CA . GLY A 1 110 ? -6.479 -9.373 -15.118 1.00 61.97 110 GLY A CA 1
ATOM 888 C C . GLY A 1 110 ? -6.643 -10.849 -15.500 1.00 61.97 110 GLY A C 1
ATOM 889 O O . GLY A 1 110 ? -7.342 -11.574 -14.799 1.00 61.97 110 GLY A O 1
ATOM 890 N N . LYS A 1 111 ? -6.054 -11.303 -16.613 1.00 54.12 111 LYS A N 1
ATOM 891 C CA . LYS A 1 111 ? -6.039 -12.721 -17.004 1.00 54.12 111 LYS A CA 1
ATOM 892 C C . LYS A 1 111 ? -4.600 -13.207 -17.151 1.00 54.12 111 LYS A C 1
ATOM 894 O O . LYS A 1 111 ? -3.873 -12.707 -18.009 1.00 54.12 111 LYS A O 1
ATOM 899 N N . LYS A 1 112 ? -4.231 -14.198 -16.347 1.00 44.06 112 LYS A N 1
ATOM 900 C CA . LYS A 1 112 ? -3.297 -15.256 -16.729 1.00 44.06 112 LYS A CA 1
ATOM 901 C C . LYS A 1 112 ? -4.024 -16.578 -16.557 1.00 44.06 112 LYS A C 1
ATOM 903 O O . LYS A 1 112 ? -4.781 -16.676 -15.566 1.00 44.06 112 LYS A O 1
#